Protein AF-A0A520HPW1-F1 (afdb_monomer)

Foldseek 3Di:
DDDDDDFDDDPPPCSVVVQVVVCVVCVVVVHDDDDDDPPPLVPDPNNDD

Structure (mmCIF, N/CA/C/O backbone):
data_AF-A0A520HPW1-F1
#
_entry.id   AF-A0A520HPW1-F1
#
loop_
_atom_site.group_PDB
_atom_site.id
_atom_site.type_symbol
_atom_site.label_atom_id
_atom_site.label_alt_id
_atom_site.label_comp_id
_atom_site.label_asym_id
_atom_site.label_entity_id
_atom_site.label_seq_id
_atom_site.pdbx_PDB_ins_code
_atom_site.Cartn_x
_atom_site.Cartn_y
_atom_site.Cartn_z
_atom_site.occupancy
_atom_site.B_iso_or_equiv
_atom_site.auth_seq_id
_atom_site.auth_comp_id
_atom_site.auth_asym_id
_atom_site.auth_atom_id
_atom_site.pdbx_PDB_model_num
ATOM 1 N N . MET A 1 1 ? -20.969 3.576 2.028 1.00 78.00 1 MET A N 1
ATOM 2 C CA . MET A 1 1 ? -20.265 4.419 1.036 1.00 78.00 1 MET A CA 1
ATOM 3 C C . MET A 1 1 ? -18.874 3.830 0.845 1.00 78.00 1 MET A C 1
ATOM 5 O O . MET A 1 1 ? -18.306 3.401 1.840 1.00 78.00 1 MET A O 1
ATOM 9 N N . SER A 1 2 ? -18.344 3.779 -0.374 1.00 88.81 2 SER A N 1
ATOM 10 C CA . SER A 1 2 ? -16.971 3.327 -0.662 1.00 88.81 2 SER A CA 1
ATOM 11 C C . SER A 1 2 ? -16.202 4.428 -1.393 1.00 88.81 2 SER A C 1
ATOM 13 O O . SER A 1 2 ? -16.814 5.234 -2.093 1.00 88.81 2 SER A O 1
ATOM 15 N N . PHE A 1 3 ? -14.879 4.465 -1.232 1.00 95.88 3 PHE A N 1
ATOM 16 C CA . PHE A 1 3 ? -13.995 5.465 -1.837 1.00 95.88 3 PHE A CA 1
ATOM 17 C C . PHE A 1 3 ? -12.838 4.778 -2.568 1.00 95.88 3 PHE A C 1
ATOM 19 O O . PHE A 1 3 ? -12.311 3.783 -2.073 1.00 95.88 3 PHE A O 1
ATOM 26 N N . LEU A 1 4 ? -12.453 5.304 -3.733 1.00 96.44 4 LEU A N 1
ATOM 27 C CA . LEU A 1 4 ? -11.312 4.829 -4.515 1.00 96.44 4 LEU A CA 1
ATOM 28 C C . LEU A 1 4 ? -10.283 5.955 -4.637 1.00 96.44 4 LEU A C 1
ATOM 30 O O . LEU A 1 4 ? -10.579 7.003 -5.208 1.00 96.44 4 LEU A O 1
ATOM 34 N N . LEU A 1 5 ? -9.081 5.716 -4.111 1.00 95.88 5 LEU A N 1
ATOM 35 C CA . LEU A 1 5 ? -7.945 6.631 -4.181 1.00 95.88 5 LEU A CA 1
ATOM 36 C C . LEU A 1 5 ? -6.894 6.082 -5.149 1.00 95.88 5 LEU A C 1
ATO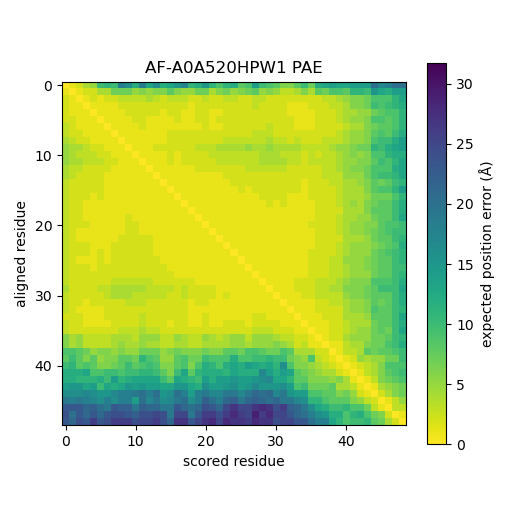M 38 O O . LEU A 1 5 ? -6.380 4.987 -4.931 1.00 95.88 5 LEU A O 1
ATOM 42 N N . ALA A 1 6 ? -6.542 6.859 -6.173 1.00 96.44 6 ALA A N 1
ATOM 43 C CA . ALA A 1 6 ? -5.378 6.592 -7.015 1.00 96.44 6 ALA A CA 1
ATOM 44 C C . ALA A 1 6 ? -4.171 7.399 -6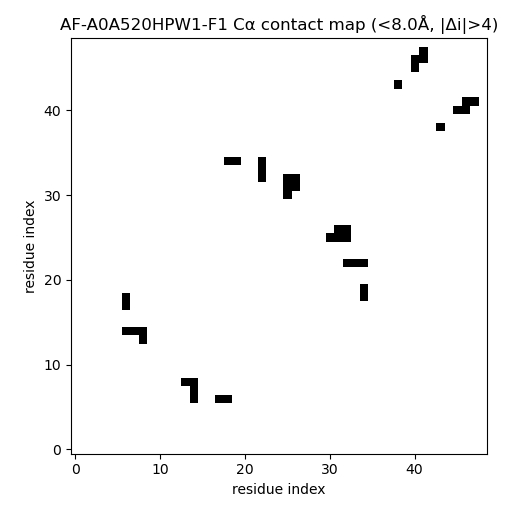.508 1.00 96.44 6 ALA A C 1
ATOM 46 O O . ALA A 1 6 ? -4.308 8.585 -6.205 1.00 96.44 6 ALA A O 1
ATOM 47 N N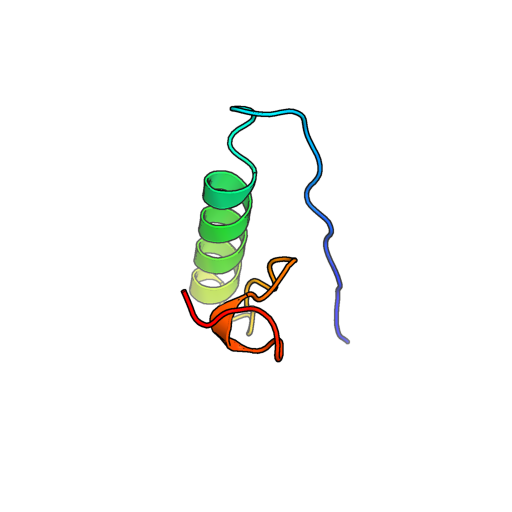 . ILE A 1 7 ? -2.999 6.764 -6.419 1.00 95.69 7 ILE A N 1
ATOM 48 C CA . ILE A 1 7 ? -1.734 7.403 -6.026 1.00 95.69 7 ILE A CA 1
ATOM 49 C C . ILE A 1 7 ? -0.755 7.286 -7.194 1.00 95.69 7 ILE A C 1
ATOM 51 O O . ILE A 1 7 ? -0.261 6.200 -7.491 1.00 95.69 7 ILE A O 1
ATOM 55 N N . GLU A 1 8 ? -0.460 8.422 -7.822 1.00 96.00 8 GLU A N 1
ATOM 56 C CA . GLU A 1 8 ? 0.386 8.530 -9.014 1.00 96.00 8 GLU A CA 1
ATOM 57 C C . GLU A 1 8 ? 1.701 9.259 -8.721 1.00 96.00 8 GLU A C 1
ATOM 59 O O . GLU A 1 8 ? 1.848 9.963 -7.722 1.00 96.00 8 GLU A O 1
ATOM 64 N N . GLY A 1 9 ? 2.681 9.089 -9.606 1.00 96.06 9 GLY A N 1
ATOM 65 C CA . GLY A 1 9 ? 4.004 9.695 -9.470 1.00 96.06 9 GLY A CA 1
ATOM 66 C C . GLY A 1 9 ? 5.066 8.991 -10.307 1.00 96.06 9 GLY A C 1
ATOM 67 O O . GLY A 1 9 ? 4.873 7.858 -10.753 1.00 96.06 9 GLY A O 1
ATOM 68 N N . GLY A 1 10 ? 6.209 9.649 -10.495 1.00 96.06 10 GLY A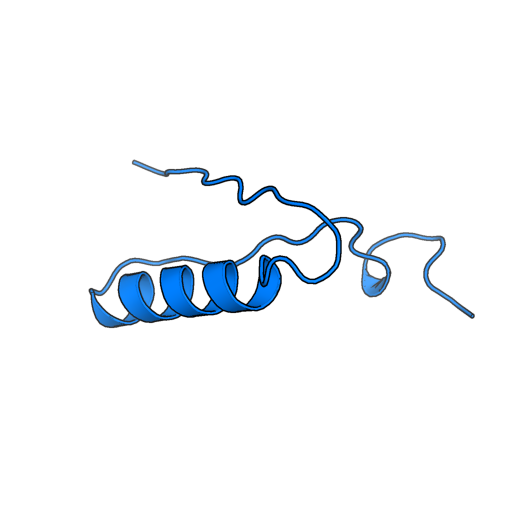 N 1
ATOM 69 C CA . GLY A 1 10 ? 7.351 9.083 -11.216 1.00 96.06 10 GLY A CA 1
ATOM 70 C C . GLY A 1 10 ? 8.026 7.915 -10.486 1.00 96.06 10 GLY A C 1
ATOM 71 O O . GLY A 1 10 ? 7.622 7.500 -9.389 1.00 96.06 10 GLY A O 1
ATOM 72 N N . ASP A 1 11 ? 9.072 7.373 -11.099 1.00 95.19 11 ASP A N 1
ATOM 73 C CA . ASP A 1 11 ? 9.908 6.348 -10.476 1.00 95.19 11 ASP A CA 1
ATOM 74 C C . ASP A 1 11 ? 10.648 6.925 -9.264 1.00 95.19 11 ASP A C 1
ATOM 76 O O . ASP A 1 11 ? 11.098 8.068 -9.271 1.00 95.19 11 ASP A O 1
ATOM 80 N N . GLY A 1 12 ? 10.706 6.156 -8.174 1.00 96.38 12 GLY A N 1
ATOM 81 C CA . GLY A 1 12 ? 11.279 6.616 -6.904 1.00 96.38 12 GLY A CA 1
ATOM 82 C C . GLY A 1 12 ? 10.400 7.577 -6.087 1.00 96.38 12 GLY A C 1
ATOM 83 O O . GLY A 1 12 ? 10.776 7.921 -4.974 1.00 96.38 12 GLY A O 1
ATOM 84 N N . ALA A 1 13 ? 9.204 7.956 -6.558 1.00 97.81 13 ALA A N 1
ATOM 85 C CA . ALA A 1 13 ? 8.333 8.923 -5.869 1.00 97.81 13 ALA A CA 1
ATOM 86 C C . ALA A 1 13 ? 7.672 8.413 -4.565 1.00 97.81 13 ALA A C 1
ATOM 88 O O . ALA A 1 13 ? 6.906 9.140 -3.942 1.00 97.81 13 ALA A O 1
ATOM 89 N N . GLY A 1 14 ? 7.910 7.162 -4.157 1.00 97.62 14 GLY A N 1
ATOM 90 C CA . GLY A 1 14 ? 7.372 6.622 -2.900 1.00 97.62 14 GLY A CA 1
ATOM 91 C C . GLY A 1 14 ? 5.890 6.218 -2.928 1.00 97.62 14 GLY A C 1
ATOM 92 O O . GLY A 1 14 ? 5.291 6.063 -1.868 1.00 97.62 14 GLY A O 1
ATOM 93 N N . LYS A 1 15 ? 5.295 5.999 -4.113 1.00 97.12 15 LYS A N 1
ATOM 94 C CA . LYS A 1 15 ? 3.869 5.630 -4.284 1.00 97.12 15 LYS A CA 1
ATOM 95 C C . LYS A 1 15 ? 3.427 4.456 -3.399 1.00 97.12 15 LYS A C 1
ATOM 97 O O . LYS A 1 15 ? 2.395 4.532 -2.741 1.00 97.12 15 LYS A O 1
ATOM 102 N N . ALA A 1 16 ? 4.221 3.383 -3.370 1.00 95.00 16 ALA A N 1
ATOM 103 C CA . ALA A 1 16 ? 3.922 2.187 -2.582 1.00 95.00 16 ALA A CA 1
ATOM 104 C C . ALA A 1 16 ? 3.948 2.470 -1.072 1.00 95.00 16 ALA A C 1
ATOM 106 O O . ALA A 1 16 ? 3.054 2.031 -0.353 1.00 95.00 16 ALA A O 1
ATOM 107 N N . THR A 1 17 ? 4.929 3.250 -0.608 1.00 97.94 17 THR A N 1
ATOM 108 C CA . THR A 1 17 ? 5.026 3.677 0.793 1.00 97.94 17 THR A CA 1
ATOM 109 C C . THR A 1 17 ? 3.821 4.524 1.181 1.00 97.94 17 THR A C 1
ATOM 111 O O . THR A 1 17 ? 3.166 4.234 2.175 1.00 97.94 17 THR A O 1
ATOM 114 N N . ALA A 1 18 ? 3.469 5.519 0.363 1.00 98.31 18 AL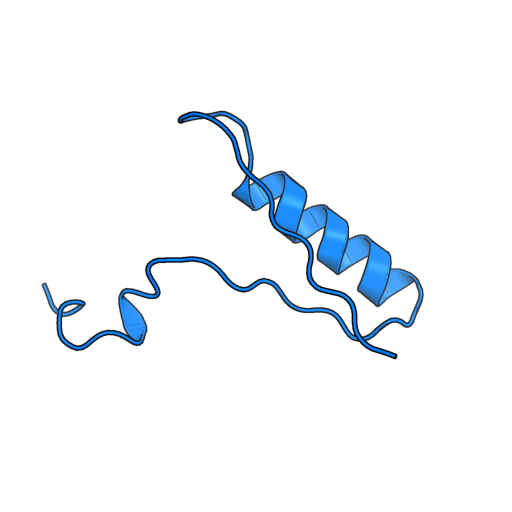A A N 1
ATOM 115 C CA . ALA A 1 18 ? 2.307 6.362 0.616 1.00 98.31 18 ALA A CA 1
ATOM 116 C C . ALA A 1 18 ? 1.002 5.546 0.663 1.00 98.31 18 ALA A C 1
ATOM 118 O O . ALA A 1 18 ? 0.204 5.726 1.578 1.00 98.31 18 ALA A O 1
ATOM 119 N N . ALA A 1 19 ? 0.799 4.612 -0.274 1.00 97.81 19 ALA A N 1
ATOM 120 C CA . ALA A 1 19 ? -0.378 3.741 -0.283 1.00 97.81 19 ALA A CA 1
ATOM 121 C C . ALA A 1 19 ? -0.482 2.877 0.985 1.00 97.81 19 ALA A C 1
ATOM 123 O O . ALA A 1 19 ? -1.565 2.763 1.562 1.00 97.81 19 ALA A O 1
ATOM 124 N N . ALA A 1 20 ? 0.638 2.300 1.431 1.00 98.00 20 ALA A N 1
ATOM 125 C CA . ALA A 1 20 ? 0.690 1.490 2.644 1.00 98.00 20 ALA A CA 1
ATOM 126 C C . ALA A 1 20 ? 0.350 2.311 3.898 1.00 98.00 20 ALA A C 1
ATOM 128 O O . ALA A 1 20 ? -0.481 1.881 4.696 1.00 98.00 20 ALA A O 1
ATOM 129 N N . GLU A 1 21 ? 0.919 3.512 4.036 1.00 98.56 21 GLU A N 1
ATOM 130 C CA . GLU A 1 21 ? 0.653 4.409 5.168 1.00 98.56 21 GLU A CA 1
ATOM 131 C C . GLU A 1 21 ? -0.803 4.890 5.201 1.00 98.56 21 GLU A C 1
ATOM 133 O O . GLU A 1 21 ? -1.431 4.906 6.260 1.00 98.56 21 GLU A O 1
ATOM 138 N N . VAL A 1 22 ? -1.384 5.223 4.043 1.00 98.19 22 VAL A N 1
ATOM 139 C CA . VAL A 1 22 ? -2.803 5.604 3.949 1.00 98.19 22 VAL A CA 1
ATOM 140 C C . VAL A 1 22 ? -3.702 4.467 4.434 1.00 98.19 22 VAL A C 1
ATOM 142 O O . VAL A 1 22 ? -4.597 4.694 5.248 1.00 98.19 22 VAL A O 1
ATOM 145 N N . VAL A 1 23 ? -3.463 3.236 3.973 1.00 98.25 23 VAL A N 1
ATOM 146 C CA . VAL A 1 23 ? -4.244 2.076 4.423 1.00 98.25 23 VAL A CA 1
ATOM 147 C C . VAL A 1 23 ? -4.032 1.812 5.911 1.00 98.25 23 VAL A C 1
ATOM 149 O O . VAL A 1 23 ? -5.015 1.589 6.615 1.00 98.25 23 VAL A O 1
ATOM 152 N N . ALA A 1 24 ? -2.798 1.901 6.412 1.00 98.56 24 ALA A N 1
ATOM 153 C CA . ALA A 1 24 ? -2.506 1.723 7.832 1.00 98.56 24 ALA A CA 1
ATOM 154 C C . ALA A 1 24 ? -3.278 2.727 8.703 1.00 98.56 24 ALA A C 1
ATOM 156 O O . ALA A 1 24 ? -3.898 2.330 9.689 1.00 98.56 24 ALA A O 1
ATOM 157 N N . GLN A 1 25 ? -3.316 4.005 8.313 1.00 98.56 25 GLN A N 1
ATOM 158 C CA . GLN A 1 25 ? -4.064 5.037 9.036 1.00 98.56 25 GLN A CA 1
ATOM 159 C C . GLN A 1 25 ? -5.580 4.822 8.975 1.00 98.56 25 GLN A C 1
ATOM 161 O O . GLN A 1 25 ? -6.257 4.954 9.995 1.00 98.56 25 GLN A O 1
ATOM 166 N N . LEU A 1 26 ? -6.126 4.452 7.812 1.00 98.06 26 LEU A N 1
ATOM 167 C CA . LEU A 1 26 ? -7.556 4.157 7.668 1.00 98.06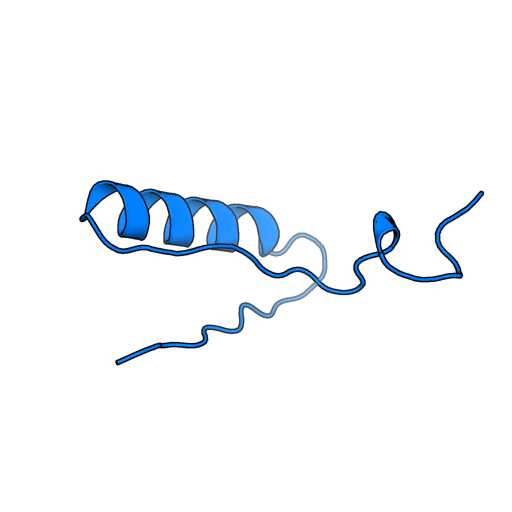 26 LEU A CA 1
ATOM 168 C C . LEU A 1 26 ? -7.973 2.965 8.534 1.00 98.06 26 LEU A C 1
ATOM 170 O O . LEU A 1 26 ? -8.976 3.042 9.245 1.00 98.06 26 LEU A O 1
ATOM 174 N N . VAL A 1 27 ? -7.175 1.896 8.525 1.00 98.25 27 VAL A N 1
ATOM 175 C CA . VAL A 1 27 ? -7.409 0.704 9.349 1.00 98.25 27 VAL A CA 1
ATOM 176 C C . VAL A 1 27 ? -7.286 1.033 10.836 1.00 98.25 27 VAL A C 1
ATOM 178 O O . VAL A 1 27 ? -8.157 0.640 11.611 1.00 98.25 27 VAL A O 1
ATOM 181 N N . ALA A 1 28 ? -6.279 1.813 11.242 1.00 98.44 28 ALA A N 1
ATOM 182 C CA . ALA A 1 28 ? -6.141 2.284 12.622 1.00 98.44 28 ALA A CA 1
ATOM 183 C C . ALA A 1 28 ? -7.339 3.143 13.076 1.00 98.44 28 ALA A C 1
ATOM 185 O O . ALA A 1 28 ? -7.723 3.100 14.242 1.00 98.44 28 ALA A O 1
ATOM 186 N N . GLY A 1 29 ? -7.968 3.874 12.152 1.00 97.94 29 GLY A N 1
ATOM 187 C CA . GLY A 1 29 ? -9.208 4.623 12.373 1.00 97.94 29 GLY A CA 1
ATOM 188 C C . GLY A 1 29 ? -10.495 3.788 12.314 1.00 97.94 29 GLY A C 1
ATOM 189 O O . GLY A 1 29 ? -11.583 4.360 12.335 1.00 97.94 29 GLY A O 1
ATOM 190 N N . GLY A 1 30 ? -10.408 2.457 12.202 1.00 98.00 30 GLY A N 1
ATOM 191 C CA . GLY A 1 30 ? -11.564 1.554 12.146 1.00 98.00 30 GLY A CA 1
ATOM 192 C C . GLY A 1 30 ? -12.234 1.446 10.770 1.00 98.00 30 GLY A C 1
ATOM 193 O O . GLY A 1 30 ? -13.315 0.870 10.656 1.00 98.00 30 GLY A O 1
ATOM 194 N N . THR A 1 31 ? -11.612 1.980 9.717 1.00 97.50 31 THR A N 1
ATOM 195 C CA . THR A 1 31 ? -12.112 1.876 8.340 1.00 97.50 31 THR A CA 1
ATOM 196 C C . THR A 1 31 ? -11.533 0.644 7.649 1.00 97.50 31 THR A C 1
ATOM 198 O O . THR A 1 31 ? -10.325 0.425 7.650 1.00 97.50 31 THR A O 1
ATOM 201 N N . SER A 1 32 ? -12.385 -0.152 6.997 1.00 97.69 32 SER A N 1
ATOM 202 C CA . SER A 1 32 ? -11.916 -1.221 6.109 1.00 97.69 32 SER A CA 1
ATOM 203 C C . SER A 1 32 ? -11.307 -0.611 4.844 1.00 97.69 32 SER A C 1
ATOM 205 O O . SER A 1 32 ? -11.997 0.073 4.087 1.00 97.69 32 SER A O 1
ATOM 207 N N . ALA A 1 33 ? -10.014 -0.842 4.628 1.00 97.94 33 ALA A N 1
ATOM 208 C CA . ALA A 1 33 ? -9.268 -0.347 3.478 1.00 97.94 33 ALA A CA 1
ATOM 209 C C . ALA A 1 33 ? -8.239 -1.389 3.017 1.00 97.94 33 ALA A C 1
ATOM 211 O O . ALA A 1 33 ? -7.745 -2.182 3.816 1.00 97.94 33 ALA A O 1
ATOM 212 N N . THR A 1 34 ? -7.916 -1.385 1.724 1.00 96.50 34 THR A N 1
ATOM 213 C CA . THR A 1 34 ? -6.879 -2.241 1.134 1.00 96.50 34 THR A CA 1
ATOM 214 C C . THR A 1 34 ? -6.168 -1.513 -0.003 1.00 96.50 34 THR A C 1
ATOM 216 O O . THR A 1 34 ? -6.724 -0.582 -0.588 1.00 96.50 34 THR A O 1
ATOM 219 N N . VAL A 1 35 ? -4.943 -1.937 -0.317 1.00 95.62 35 VAL A N 1
ATOM 220 C CA . VAL A 1 35 ? -4.191 -1.449 -1.478 1.00 95.62 35 VAL A CA 1
ATOM 221 C C . VAL A 1 35 ? -4.481 -2.352 -2.672 1.00 95.62 35 VAL A C 1
ATOM 223 O O . VAL A 1 35 ? -4.379 -3.573 -2.581 1.00 95.62 35 VAL A O 1
ATOM 226 N N . LEU A 1 36 ? -4.781 -1.737 -3.814 1.00 92.50 36 LEU A N 1
ATOM 227 C CA . LEU A 1 36 ? -4.738 -2.387 -5.121 1.00 92.50 36 LEU A CA 1
ATOM 228 C C . LEU A 1 36 ? -3.539 -1.816 -5.880 1.00 92.50 36 LEU A C 1
ATOM 230 O O . LEU A 1 36 ? -3.439 -0.601 -6.039 1.00 92.50 36 LEU A O 1
ATOM 234 N N . SER A 1 37 ? -2.628 -2.672 -6.336 1.00 86.88 37 SER A N 1
ATOM 235 C CA . SER A 1 37 ? -1.503 -2.275 -7.188 1.00 86.88 37 SER A CA 1
ATOM 236 C C . SER A 1 37 ? -1.685 -2.834 -8.592 1.00 86.88 37 SER A C 1
ATOM 238 O O . SER A 1 37 ? -2.285 -3.889 -8.772 1.00 86.88 37 SER A O 1
ATOM 240 N N . PHE A 1 38 ? -1.171 -2.132 -9.599 1.00 84.00 38 PHE A N 1
ATOM 241 C CA . PHE A 1 38 ? -1.134 -2.622 -10.971 1.00 84.00 38 PHE A CA 1
ATOM 242 C C . PHE A 1 38 ? 0.277 -2.476 -11.545 1.00 84.00 38 PHE A C 1
ATOM 244 O O . PHE A 1 38 ? 0.944 -1.481 -11.260 1.00 84.00 38 PHE A O 1
ATOM 251 N N . PRO A 1 39 ? 0.713 -3.427 -12.383 1.00 82.94 39 PRO A N 1
ATOM 252 C CA . PRO A 1 39 ? 0.046 -4.696 -12.697 1.00 82.94 39 PRO A CA 1
ATOM 253 C C . PRO A 1 39 ? 0.183 -5.730 -11.562 1.00 82.94 39 PRO A C 1
ATOM 255 O O . PRO A 1 39 ? 1.214 -5.830 -10.898 1.00 82.94 39 PRO A O 1
ATOM 258 N N . ARG A 1 40 ? -0.861 -6.541 -11.356 1.00 79.56 40 ARG A N 1
ATOM 259 C CA . ARG A 1 40 ? -0.865 -7.644 -10.380 1.00 79.56 40 ARG A CA 1
ATOM 260 C C . ARG A 1 40 ? -0.224 -8.872 -11.003 1.00 79.56 4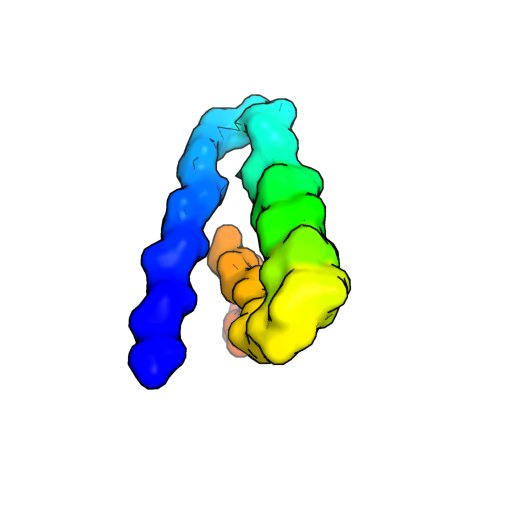0 ARG A C 1
ATOM 262 O O . ARG A 1 40 ? -0.930 -9.801 -11.363 1.00 79.56 40 ARG A O 1
ATOM 269 N N . TYR A 1 41 ? 1.093 -8.852 -11.199 1.00 72.38 41 TYR A N 1
ATOM 270 C CA . TYR A 1 41 ? 1.792 -9.910 -11.939 1.00 72.38 41 TYR A CA 1
ATOM 271 C C . TYR A 1 41 ? 1.475 -11.323 -11.424 1.00 72.38 41 TYR A C 1
ATOM 273 O O . TYR A 1 41 ? 1.263 -12.218 -12.226 1.00 72.38 41 TYR A O 1
ATOM 281 N N . ALA A 1 42 ? 1.336 -11.514 -10.109 1.00 71.94 42 ALA A N 1
ATOM 282 C CA . ALA A 1 42 ? 0.954 -12.807 -9.530 1.00 71.94 42 ALA A CA 1
ATOM 283 C C . ALA A 1 42 ? -0.483 -13.260 -9.877 1.00 71.94 42 ALA A C 1
ATOM 285 O O . ALA A 1 42 ? -0.797 -14.442 -9.784 1.00 71.94 42 ALA A O 1
ATOM 286 N N . GLU A 1 43 ? -1.354 -12.331 -10.268 1.00 73.12 43 GLU A N 1
ATOM 287 C CA . GLU A 1 43 ? -2.756 -12.569 -10.631 1.00 73.12 43 GLU A CA 1
ATOM 288 C C . GLU A 1 43 ? -2.987 -12.498 -12.151 1.00 73.12 43 GLU A C 1
ATOM 290 O O . GLU A 1 43 ? -4.102 -12.732 -12.618 1.00 73.12 43 GLU A O 1
ATOM 295 N N . THR A 1 44 ? -1.962 -12.159 -12.943 1.00 65.19 44 THR A N 1
ATOM 296 C CA . THR A 1 44 ? -2.045 -12.138 -14.405 1.00 65.19 44 THR A CA 1
ATOM 297 C C . THR A 1 44 ? -1.361 -13.364 -15.004 1.00 65.19 44 THR A C 1
ATOM 299 O O . THR A 1 44 ? -0.338 -13.841 -14.522 1.00 65.19 44 THR A O 1
ATOM 302 N N . LEU A 1 45 ? -1.908 -13.862 -16.118 1.00 66.25 45 LEU A N 1
ATOM 303 C CA . LEU A 1 45 ? -1.401 -15.044 -16.835 1.00 66.25 45 LEU A CA 1
ATOM 304 C C . LEU A 1 45 ? 0.066 -14.917 -17.305 1.00 66.25 45 LEU A C 1
ATOM 306 O O . LEU A 1 45 ? 0.669 -15.916 -17.675 1.00 66.25 45 LEU A O 1
ATOM 310 N N . GLY A 1 46 ? 0.639 -13.709 -17.306 1.00 64.38 46 GLY A N 1
ATOM 311 C CA . GLY A 1 46 ? 2.020 -13.443 -17.725 1.00 64.38 46 GLY A CA 1
ATOM 312 C C . GLY A 1 46 ? 3.058 -13.419 -16.596 1.00 64.38 46 GLY A C 1
ATOM 313 O O . GLY A 1 46 ? 4.207 -13.093 -16.867 1.00 64.38 46 GLY A O 1
ATOM 314 N N . GLY A 1 47 ? 2.680 -13.702 -15.344 1.00 57.62 47 GLY A N 1
ATOM 315 C CA . GLY A 1 47 ? 3.557 -13.564 -14.172 1.00 57.62 47 GLY A CA 1
ATOM 316 C C . GLY A 1 47 ? 4.429 -14.767 -13.807 1.00 57.62 47 GLY A C 1
ATOM 317 O O . GLY A 1 47 ? 4.927 -14.811 -12.687 1.00 57.62 47 GLY A O 1
ATOM 318 N N . HIS A 1 48 ? 4.574 -15.766 -14.681 1.00 55.78 48 HIS A N 1
ATOM 319 C CA . HIS A 1 48 ? 5.508 -16.879 -14.477 1.00 55.78 48 HIS A CA 1
ATOM 320 C C . HIS A 1 48 ? 6.783 -16.621 -15.288 1.00 55.78 48 HIS A C 1
ATOM 322 O O . HIS A 1 48 ? 6.776 -16.770 -16.509 1.00 55.78 48 HIS A O 1
ATOM 328 N N . VAL A 1 49 ? 7.858 -16.237 -14.600 1.00 58.44 49 VAL A N 1
ATOM 329 C CA . VAL A 1 49 ? 9.245 -16.377 -15.070 1.00 58.44 49 VAL A CA 1
ATOM 330 C C . VAL A 1 49 ? 10.011 -17.247 -14.092 1.00 58.44 49 VAL A C 1
ATOM 332 O O . VAL A 1 49 ? 9.776 -17.087 -12.873 1.00 58.44 49 VAL A O 1
#

Sequence (49 aa):
MSFLLAIEGGDGAGKATAAAEVVAQLVAGGTSATVLSFPRYAETLGGHV

Solvent-accessible surface area (backbone atoms only — not comparable to full-atom values): 3463 Å² total; per-residue (Å²): 141,85,86,87,85,87,78,82,75,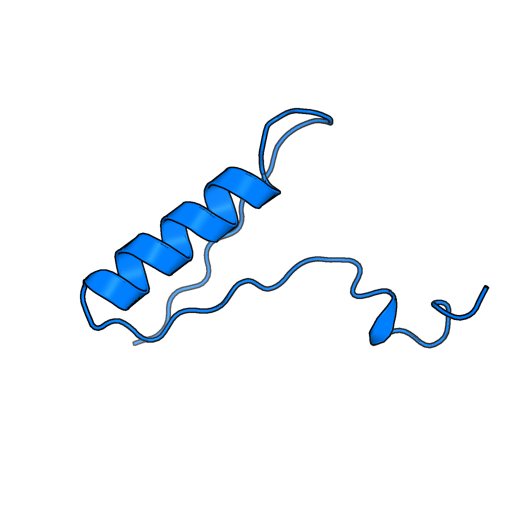65,90,89,62,48,51,69,59,53,50,51,52,53,33,51,52,38,43,76,71,73,39,9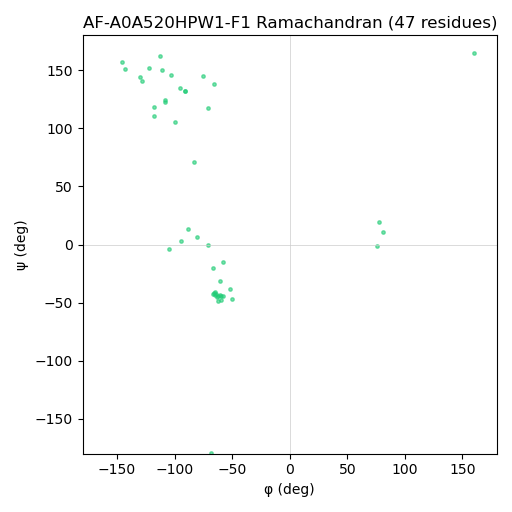5,64,78,85,87,71,83,84,51,44,90,81,40,96,80,49,81,130

Mean predicted aligned error: 5.31 Å

Secondary structure (DSSP, 8-state):
----------TTS-HHHHHHHHHHHHHHTT-------SS-GGGSTT---

Radius of gyration: 13.2 Å; Cα contacts (8 Å, |Δi|>4): 21; chains: 1; bounding box: 32×27×30 Å

pLDDT: mean 89.5, std 12.83, range [55.78, 98.56]